Protein AF-A0A2G2WH75-F1 (afdb_monomer_lite)

Sequence (164 aa):
MMIRQSYKLQPLWSIFVRTGEESFNLSLHLDVAAERGIVAISTGFPKLHSVLYFCRKMTNTILVTIERNRPNMIRFCVCLVEPQSPDYLTHGPLDAGFDAVVHHCKGLRQLSLSGLLTDFVFYYIRAHAKSLEMLFVYRGFHRVLSLEIRDCSFNAKAGDDAVS

InterPro domains:
  IPR032675 Leucine-rich repeat domain superfamily [G3DSA:3.80.10.10] (23-164)

Structure (mmCIF, N/CA/C/O backbone):
data_AF-A0A2G2WH75-F1
#
_entry.id   AF-A0A2G2WH75-F1
#
loop_
_atom_site.group_PDB
_atom_site.id
_atom_site.type_symbol
_atom_site.label_atom_id
_atom_site.label_alt_id
_atom_site.label_comp_id
_atom_site.label_asym_id
_atom_site.label_entity_id
_atom_site.label_seq_id
_atom_site.pdbx_PDB_ins_code
_atom_site.Cartn_x
_atom_site.Cartn_y
_atom_site.Cartn_z
_atom_site.occupancy
_atom_site.B_iso_or_equiv
_atom_site.auth_seq_id
_atom_site.auth_comp_id
_atom_site.auth_asym_id
_atom_site.auth_atom_id
_atom_site.pdbx_PDB_model_num
ATOM 1 N N . MET A 1 1 ? 6.724 18.229 22.569 1.00 24.83 1 MET A N 1
ATOM 2 C CA . MET A 1 1 ? 8.118 17.754 22.433 1.00 24.83 1 MET A CA 1
ATOM 3 C C . MET A 1 1 ? 8.169 16.793 21.254 1.00 24.83 1 MET A C 1
ATOM 5 O O . MET A 1 1 ? 7.719 15.663 21.361 1.00 24.83 1 MET A O 1
ATOM 9 N N . MET A 1 2 ? 8.557 17.303 20.084 1.00 26.50 2 MET A N 1
ATOM 10 C CA . MET A 1 2 ? 8.527 16.576 18.815 1.00 26.50 2 MET A CA 1
ATOM 11 C C . MET A 1 2 ? 9.808 15.744 18.729 1.00 26.50 2 MET A C 1
ATOM 13 O O . MET A 1 2 ? 10.883 16.288 18.484 1.00 26.50 2 MET A O 1
ATOM 17 N N . ILE A 1 3 ? 9.721 14.440 18.993 1.00 24.27 3 ILE A N 1
ATOM 18 C CA . ILE A 1 3 ? 10.846 13.541 18.732 1.00 24.27 3 ILE A CA 1
ATOM 19 C C . ILE A 1 3 ? 10.956 13.434 17.210 1.00 24.27 3 ILE A C 1
ATOM 21 O O . ILE A 1 3 ? 10.262 12.645 16.574 1.00 24.27 3 ILE A O 1
ATOM 25 N N . ARG A 1 4 ? 11.817 14.268 16.613 1.00 28.23 4 ARG A N 1
ATOM 26 C CA . ARG A 1 4 ? 12.405 13.994 15.301 1.00 28.23 4 ARG A CA 1
ATOM 27 C C . ARG A 1 4 ? 13.224 12.720 15.457 1.00 28.23 4 ARG A C 1
ATOM 29 O O . ARG A 1 4 ? 14.400 12.765 15.811 1.00 28.23 4 ARG A O 1
ATOM 36 N N . GLN A 1 5 ? 12.601 11.575 15.212 1.00 29.88 5 GLN A N 1
ATOM 37 C CA . GLN A 1 5 ? 13.351 10.367 14.932 1.00 29.88 5 GLN A CA 1
ATOM 38 C C . GLN A 1 5 ? 13.878 10.541 13.508 1.00 29.88 5 GLN A C 1
ATOM 40 O O . GLN A 1 5 ? 13.219 10.197 12.533 1.00 29.88 5 GLN A O 1
ATOM 45 N N . SER A 1 6 ? 15.046 11.179 13.382 1.00 29.78 6 SER A N 1
ATOM 46 C CA . SER A 1 6 ? 15.843 11.058 12.168 1.00 29.78 6 SER A CA 1
ATOM 47 C C . SER A 1 6 ? 15.982 9.565 11.916 1.00 29.78 6 SER A C 1
ATOM 49 O O . SER A 1 6 ? 16.598 8.868 12.726 1.00 29.78 6 SER A O 1
ATOM 51 N N . TYR A 1 7 ? 15.366 9.066 10.846 1.00 40.84 7 TYR A N 1
ATOM 52 C CA . TYR A 1 7 ? 15.549 7.704 10.365 1.00 40.84 7 TYR A CA 1
ATOM 53 C C . TYR A 1 7 ? 17.018 7.570 9.933 1.00 40.84 7 TYR A C 1
ATOM 55 O O . TYR A 1 7 ? 17.351 7.663 8.756 1.00 40.84 7 TYR A O 1
ATOM 63 N N . LYS A 1 8 ? 17.932 7.439 10.905 1.00 35.31 8 LYS A N 1
ATOM 64 C CA . LYS A 1 8 ? 19.303 6.969 10.699 1.00 35.31 8 LYS A CA 1
ATOM 65 C C . LYS A 1 8 ? 19.144 5.683 9.910 1.00 35.31 8 LYS A C 1
ATOM 67 O O . LYS A 1 8 ? 18.525 4.775 10.460 1.00 35.31 8 LYS A O 1
ATOM 72 N N . LEU A 1 9 ? 19.616 5.686 8.657 1.00 43.00 9 LEU A N 1
ATOM 73 C CA . LEU A 1 9 ? 19.608 4.589 7.682 1.00 43.00 9 LEU A CA 1
ATOM 74 C C . LEU A 1 9 ? 19.424 3.237 8.381 1.00 43.00 9 LEU A C 1
ATOM 76 O O . LEU A 1 9 ? 20.381 2.635 8.865 1.00 43.00 9 LEU A O 1
ATOM 80 N N . GLN A 1 10 ? 18.161 2.840 8.538 1.00 48.09 10 GLN A N 1
ATOM 81 C CA . GLN A 1 10 ? 17.806 1.558 9.128 1.00 48.09 10 GLN A CA 1
ATOM 82 C C . GLN A 1 10 ? 18.170 0.481 8.097 1.00 48.09 10 GLN A C 1
ATOM 84 O O . GLN A 1 10 ? 18.169 0.778 6.897 1.00 48.09 10 GLN A O 1
ATOM 89 N N . PRO A 1 11 ? 18.502 -0.748 8.520 1.00 48.62 11 PRO A N 1
ATOM 90 C CA . PRO A 1 11 ? 18.756 -1.831 7.579 1.00 48.62 11 PRO A CA 1
ATOM 91 C C . PRO A 1 11 ? 17.596 -1.942 6.574 1.00 48.62 11 PRO A C 1
ATOM 93 O O . PRO A 1 11 ? 16.430 -1.870 6.956 1.00 48.62 11 PRO A O 1
ATOM 96 N N . LEU A 1 12 ? 17.923 -2.098 5.286 1.00 51.75 12 LEU A N 1
ATOM 97 C CA . LEU A 1 12 ? 17.012 -2.019 4.126 1.00 51.75 12 LEU A CA 1
ATOM 98 C C . LEU A 1 12 ? 15.879 -3.078 4.106 1.00 51.75 12 LEU A C 1
ATOM 100 O O . LEU A 1 12 ? 15.162 -3.184 3.114 1.00 51.75 12 LEU A O 1
ATOM 104 N N . TRP A 1 13 ? 15.712 -3.852 5.184 1.00 50.34 13 TRP A N 1
ATOM 105 C CA . TRP A 1 13 ? 14.821 -5.012 5.306 1.00 50.34 13 TRP A CA 1
ATOM 106 C C . TRP A 1 13 ? 13.996 -5.019 6.610 1.00 50.34 13 TRP A C 1
ATOM 108 O O . TRP A 1 13 ? 13.568 -6.073 7.082 1.00 50.34 13 TRP A O 1
ATOM 118 N N . SER A 1 14 ? 13.799 -3.862 7.246 1.00 55.09 14 SER A N 1
ATOM 119 C CA . SER A 1 14 ? 12.999 -3.767 8.474 1.00 55.09 14 SER A CA 1
ATOM 120 C C . SER A 1 14 ? 11.521 -3.494 8.182 1.00 55.09 14 SER A C 1
ATOM 122 O O . SER A 1 14 ? 11.178 -2.571 7.442 1.00 55.09 14 SER A O 1
ATOM 124 N N . ILE A 1 15 ? 10.639 -4.264 8.822 1.00 61.22 15 ILE A N 1
ATOM 125 C CA . ILE A 1 15 ? 9.210 -3.968 8.936 1.00 61.22 15 ILE A CA 1
ATOM 126 C C . ILE A 1 15 ? 8.961 -3.412 10.331 1.00 61.22 15 ILE A C 1
ATOM 128 O O . ILE A 1 15 ? 9.254 -4.061 11.334 1.00 61.22 15 ILE A O 1
ATOM 132 N N . PHE A 1 16 ? 8.376 -2.226 10.399 1.00 61.06 16 PHE A N 1
ATOM 133 C CA . PHE A 1 16 ? 7.865 -1.684 11.647 1.00 61.06 16 PHE A CA 1
ATOM 134 C C . PHE A 1 16 ? 6.356 -1.898 11.675 1.00 61.06 16 PHE A C 1
ATOM 136 O O . PHE A 1 16 ? 5.599 -1.292 10.912 1.00 61.06 16 PHE A O 1
ATOM 143 N N . VAL A 1 17 ? 5.932 -2.788 12.562 1.00 59.31 17 VAL A N 1
ATOM 144 C CA . VAL A 1 17 ? 4.533 -3.119 12.809 1.00 59.31 17 VAL A CA 1
ATOM 145 C C . VAL A 1 17 ? 4.127 -2.462 14.115 1.00 59.31 17 VAL A C 1
ATOM 147 O O . VAL A 1 17 ? 4.789 -2.655 15.127 1.00 59.31 17 VAL A O 1
ATOM 150 N N . ARG A 1 18 ? 3.035 -1.697 14.127 1.00 54.59 18 ARG A N 1
ATOM 151 C CA . ARG A 1 18 ? 2.467 -1.197 15.384 1.00 54.59 18 ARG A CA 1
ATOM 152 C C . ARG A 1 18 ? 1.019 -1.652 15.528 1.00 54.59 18 ARG A C 1
ATOM 154 O O . ARG A 1 18 ? 0.199 -1.393 14.645 1.00 54.59 18 ARG A O 1
ATOM 161 N N . THR A 1 19 ? 0.728 -2.314 16.645 1.00 55.34 19 THR A N 1
ATOM 162 C CA . THR A 1 19 ? -0.602 -2.800 17.037 1.00 55.34 19 THR A CA 1
ATOM 163 C C . THR A 1 19 ? -0.952 -2.196 18.400 1.00 55.34 19 THR A C 1
ATOM 165 O O . THR A 1 19 ? -0.445 -2.630 19.430 1.00 55.34 19 THR A O 1
ATOM 168 N N . GLY A 1 20 ? -1.793 -1.164 18.430 1.00 58.53 20 GLY A N 1
ATOM 169 C CA . GLY A 1 20 ? -2.074 -0.385 19.639 1.00 58.53 20 GLY A CA 1
ATOM 170 C C . GLY A 1 20 ? -0.863 0.431 20.112 1.00 58.53 20 GLY A C 1
ATOM 171 O O . GLY A 1 20 ? -0.249 1.179 19.338 1.00 58.53 20 GLY A O 1
ATOM 172 N N . GLU A 1 21 ? -0.517 0.304 21.394 1.00 52.03 21 GLU A N 1
ATOM 173 C CA . GLU A 1 21 ? 0.670 0.950 21.973 1.00 52.03 21 GLU A CA 1
ATOM 174 C C . GLU A 1 21 ? 1.973 0.200 21.672 1.00 52.03 21 GLU A C 1
ATOM 176 O O . GLU A 1 21 ? 3.040 0.810 21.686 1.00 52.03 21 GLU A O 1
ATOM 181 N N . GLU A 1 22 ? 1.890 -1.078 21.305 1.00 45.56 22 GLU A N 1
ATOM 182 C CA . GLU A 1 22 ? 3.051 -1.924 21.045 1.00 45.56 22 GLU A CA 1
ATOM 183 C C . GLU A 1 22 ? 3.578 -1.726 19.622 1.00 45.56 22 GLU A C 1
ATOM 185 O O . GLU A 1 22 ? 2.831 -1.771 18.638 1.00 45.56 22 GLU A O 1
ATOM 190 N N . SER A 1 23 ? 4.890 -1.516 19.509 1.00 54.62 23 SER A N 1
ATOM 191 C CA . SER A 1 23 ? 5.614 -1.478 18.240 1.00 54.62 23 SER A CA 1
ATOM 192 C C . SER A 1 23 ? 6.615 -2.623 18.163 1.00 54.62 23 SER A C 1
ATOM 194 O O . SER A 1 23 ? 7.510 -2.721 18.999 1.00 54.62 23 SER A O 1
ATOM 196 N N . PHE A 1 24 ? 6.512 -3.430 17.117 1.00 55.41 24 PHE A N 1
ATOM 197 C CA . PHE A 1 24 ? 7.442 -4.493 16.784 1.00 55.41 24 PHE A CA 1
ATOM 198 C C . PHE A 1 24 ? 8.324 -4.036 15.623 1.00 55.41 24 PHE A C 1
ATOM 200 O O . PHE A 1 24 ? 7.826 -3.606 14.580 1.00 55.41 24 PHE A O 1
ATOM 207 N N . ASN A 1 25 ? 9.640 -4.142 15.792 1.00 48.16 25 ASN A N 1
ATOM 208 C CA . ASN A 1 25 ? 10.570 -4.120 14.672 1.00 48.16 25 ASN A CA 1
ATOM 209 C C . ASN A 1 25 ? 10.844 -5.573 14.282 1.00 48.16 25 ASN A C 1
ATOM 211 O O . ASN A 1 25 ? 11.456 -6.325 15.037 1.00 48.16 25 ASN A O 1
ATOM 215 N N . LEU A 1 26 ? 10.343 -5.967 13.119 1.00 53.81 26 LEU A N 1
ATOM 216 C CA . LEU A 1 26 ? 10.620 -7.255 12.509 1.00 53.81 26 LEU A CA 1
ATOM 217 C C . LEU A 1 26 ? 11.669 -7.024 11.421 1.00 53.81 26 LEU A C 1
ATOM 219 O O . LEU A 1 26 ? 11.356 -6.537 10.336 1.00 53.81 26 LEU A O 1
ATOM 223 N N . SER A 1 27 ? 12.924 -7.364 11.710 1.00 47.88 27 SER A N 1
ATOM 224 C CA . SER A 1 27 ? 13.974 -7.429 10.690 1.00 47.88 27 SER A CA 1
ATOM 225 C C . SER A 1 27 ? 13.833 -8.756 9.943 1.00 47.88 27 SER A C 1
ATOM 227 O O . SER A 1 27 ? 14.215 -9.806 10.457 1.00 47.88 27 SER A O 1
ATOM 229 N N . LEU A 1 28 ? 13.228 -8.728 8.754 1.00 49.22 28 LEU A N 1
ATOM 230 C CA . LEU A 1 28 ? 13.032 -9.919 7.927 1.00 49.22 28 LEU A CA 1
ATOM 231 C C . LEU A 1 28 ? 14.209 -10.051 6.958 1.00 49.22 28 LEU A C 1
ATOM 233 O O . LEU A 1 28 ? 14.301 -9.341 5.962 1.00 49.22 28 LEU A O 1
ATOM 237 N N . HIS A 1 29 ? 15.125 -10.971 7.255 1.00 39.12 29 HIS A N 1
ATOM 238 C CA . HIS A 1 29 ? 16.243 -11.302 6.377 1.00 39.12 29 HIS A CA 1
ATOM 239 C C . HIS A 1 29 ? 15.801 -12.399 5.394 1.00 39.12 29 HIS A C 1
ATOM 241 O O . HIS A 1 29 ? 15.835 -13.566 5.759 1.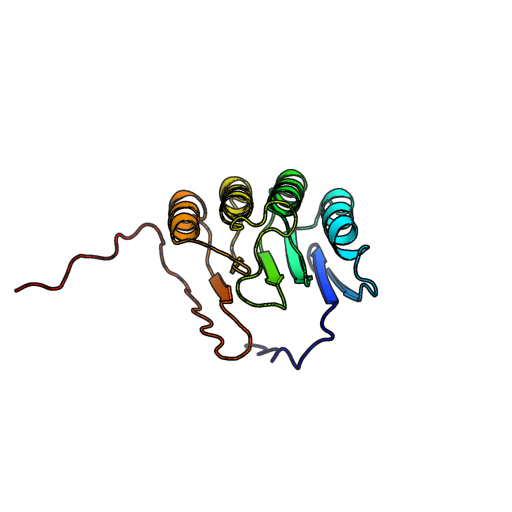00 39.12 29 HIS A O 1
ATOM 247 N N . LEU A 1 30 ? 15.294 -12.026 4.210 1.00 38.66 30 LEU A N 1
ATOM 248 C CA . LEU A 1 30 ? 15.510 -12.682 2.901 1.00 38.66 30 LEU A CA 1
ATOM 249 C C . LEU A 1 30 ? 14.496 -12.184 1.853 1.00 38.66 30 LEU A C 1
ATOM 251 O O . LEU A 1 30 ? 13.277 -12.236 2.044 1.00 38.66 30 LEU A O 1
ATOM 255 N N . ASP A 1 31 ? 15.025 -11.791 0.695 1.00 50.06 31 ASP A N 1
ATOM 256 C CA . ASP A 1 31 ? 14.273 -11.655 -0.552 1.00 50.06 31 ASP A CA 1
ATOM 257 C C . ASP A 1 31 ? 13.581 -13.010 -0.872 1.00 50.06 31 ASP A C 1
ATOM 259 O O . ASP A 1 31 ? 14.169 -14.067 -0.662 1.00 50.06 31 ASP A O 1
ATOM 263 N N . VAL A 1 32 ? 12.319 -12.977 -1.331 1.00 41.12 32 VAL A N 1
ATOM 264 C CA . VAL A 1 32 ? 11.298 -14.066 -1.426 1.00 41.12 32 VAL A CA 1
ATOM 265 C C . VAL A 1 32 ? 10.382 -14.214 -0.194 1.00 41.12 32 VAL A C 1
ATOM 267 O O . VAL A 1 32 ? 9.176 -14.401 -0.361 1.00 41.12 32 VAL A O 1
ATOM 270 N N . ALA A 1 33 ? 10.876 -14.046 1.037 1.00 51.31 33 ALA A N 1
ATOM 271 C CA . ALA A 1 33 ? 10.039 -14.133 2.248 1.00 51.31 33 ALA A CA 1
ATOM 272 C C . ALA A 1 33 ? 9.244 -12.844 2.539 1.00 51.31 33 ALA A C 1
ATOM 274 O O . ALA A 1 33 ? 8.292 -12.856 3.318 1.00 51.31 33 ALA A O 1
ATOM 275 N N . ALA A 1 34 ? 9.617 -11.734 1.904 1.00 59.56 34 ALA A N 1
ATOM 276 C CA . ALA A 1 34 ? 9.116 -10.406 2.238 1.00 59.56 34 ALA A CA 1
ATOM 277 C C . ALA A 1 34 ? 7.636 -10.197 1.828 1.00 59.56 34 ALA A C 1
ATOM 279 O O . ALA A 1 34 ? 6.838 -9.717 2.633 1.00 59.56 34 ALA A O 1
ATOM 280 N N . GLU A 1 35 ? 7.247 -10.646 0.629 1.00 65.12 35 GLU A N 1
ATOM 281 C CA . GLU A 1 35 ? 5.876 -10.519 0.100 1.00 65.12 35 GLU A CA 1
ATOM 282 C C . GLU A 1 35 ? 4.868 -11.350 0.893 1.00 65.12 35 GLU A C 1
ATOM 284 O O . GLU A 1 35 ? 3.844 -10.850 1.359 1.00 65.12 35 GLU A O 1
ATOM 289 N N . ARG A 1 36 ? 5.197 -12.631 1.107 1.00 73.38 36 ARG A N 1
ATOM 290 C CA . ARG A 1 36 ? 4.406 -13.509 1.974 1.00 73.38 36 ARG A CA 1
ATOM 291 C C . ARG A 1 36 ? 4.429 -13.019 3.415 1.00 73.38 36 ARG A C 1
ATOM 293 O O . ARG A 1 36 ? 3.433 -13.178 4.106 1.00 73.38 36 ARG A O 1
ATOM 300 N N . GLY A 1 37 ? 5.529 -12.406 3.849 1.00 80.56 37 GLY A N 1
ATOM 301 C CA . GLY A 1 37 ? 5.697 -11.856 5.188 1.00 80.56 37 GLY A CA 1
ATOM 302 C C . GLY A 1 37 ? 4.663 -10.783 5.501 1.00 80.56 37 GLY A C 1
ATOM 303 O O . GLY A 1 37 ? 3.906 -10.934 6.457 1.00 80.56 37 GLY A O 1
ATOM 304 N N . ILE A 1 38 ? 4.565 -9.733 4.681 1.00 84.75 38 ILE A N 1
ATOM 305 C CA . ILE A 1 38 ? 3.599 -8.656 4.942 1.00 84.75 38 ILE A CA 1
ATOM 306 C C . ILE A 1 38 ? 2.145 -9.125 4.795 1.00 84.75 38 ILE A C 1
ATOM 308 O O . ILE A 1 38 ? 1.296 -8.736 5.599 1.00 84.75 38 ILE A O 1
ATOM 312 N N . VAL A 1 39 ? 1.860 -10.023 3.845 1.00 89.56 39 VAL A N 1
ATOM 313 C CA . VAL A 1 39 ? 0.529 -10.633 3.717 1.00 89.56 39 VAL A CA 1
ATOM 314 C C . VAL A 1 39 ? 0.198 -11.460 4.960 1.00 89.56 39 VAL A C 1
ATOM 316 O O . VAL A 1 39 ? -0.850 -11.244 5.562 1.00 89.56 39 VAL A O 1
ATOM 319 N N . ALA A 1 40 ? 1.097 -12.334 5.414 1.00 88.19 40 ALA A N 1
ATOM 320 C CA . ALA A 1 40 ? 0.895 -13.148 6.611 1.00 88.19 40 ALA A CA 1
ATOM 321 C C . ALA A 1 40 ? 0.707 -12.291 7.872 1.00 88.19 40 ALA A C 1
ATOM 323 O O . ALA A 1 40 ? -0.170 -12.588 8.681 1.00 88.19 40 ALA A O 1
ATOM 324 N N . ILE A 1 41 ? 1.464 -11.196 8.012 1.00 87.06 41 ILE A N 1
ATOM 325 C CA . ILE A 1 41 ? 1.281 -10.223 9.098 1.00 87.06 41 ILE A CA 1
ATOM 326 C C . ILE A 1 41 ? -0.111 -9.583 9.005 1.00 87.06 41 ILE A C 1
ATOM 328 O O . ILE A 1 41 ? -0.838 -9.525 9.997 1.00 87.06 41 ILE A O 1
ATOM 332 N N . SER A 1 42 ? -0.521 -9.139 7.814 1.00 90.19 42 SER A N 1
ATOM 333 C CA . SER A 1 42 ? -1.848 -8.547 7.628 1.00 90.19 42 SER A CA 1
ATOM 334 C C . SER A 1 42 ? -2.972 -9.529 7.966 1.00 90.19 42 SER A C 1
ATOM 336 O O . SER A 1 42 ? -3.964 -9.113 8.549 1.00 90.19 42 SER A O 1
ATOM 338 N N . THR A 1 43 ? -2.804 -10.827 7.699 1.00 90.69 43 THR A N 1
ATOM 339 C CA . THR A 1 43 ? -3.774 -11.864 8.069 1.00 90.69 43 THR A CA 1
ATOM 340 C C . THR A 1 43 ? -3.770 -12.123 9.579 1.00 90.69 43 THR A C 1
ATOM 342 O O . THR A 1 43 ? -4.818 -12.051 10.224 1.00 90.69 43 THR A O 1
ATOM 345 N N . GLY A 1 44 ? -2.593 -12.384 10.157 1.00 88.06 44 GLY A N 1
ATOM 346 C CA . GLY A 1 44 ? -2.433 -12.907 11.517 1.00 88.06 44 GLY A CA 1
ATOM 347 C C . GLY A 1 44 ? -2.647 -11.899 12.649 1.00 88.06 44 GLY A C 1
ATOM 348 O O . GLY A 1 44 ? -2.948 -12.307 13.767 1.00 88.06 44 GLY A O 1
ATOM 349 N N . PHE A 1 45 ? -2.537 -10.593 12.384 1.00 85.75 45 PHE A N 1
ATOM 350 C CA . PHE A 1 45 ? -2.639 -9.557 13.419 1.00 85.75 45 PHE A CA 1
ATOM 351 C C . PHE A 1 45 ? -3.927 -8.725 13.259 1.00 85.75 45 PHE A C 1
ATOM 353 O O . PHE A 1 45 ? -3.918 -7.729 12.535 1.00 85.75 45 PHE A O 1
ATOM 360 N N . PRO A 1 46 ? -5.056 -9.074 13.916 1.00 85.94 46 PRO A N 1
ATOM 361 C CA . PRO A 1 46 ? -6.345 -8.366 13.772 1.00 85.94 46 PRO A CA 1
ATOM 362 C C . PRO A 1 46 ? -6.313 -6.914 14.254 1.00 85.94 46 PRO A C 1
ATOM 364 O O . PRO A 1 46 ? -7.089 -6.085 13.791 1.00 85.94 46 PRO A O 1
ATOM 367 N N . LYS A 1 47 ? -5.381 -6.583 15.153 1.00 84.88 47 LYS A N 1
ATOM 368 C CA . LYS A 1 47 ? -5.168 -5.220 15.659 1.00 84.88 47 LYS A CA 1
ATOM 369 C C . LYS A 1 47 ? -4.133 -4.429 14.850 1.00 84.88 47 LYS A C 1
ATOM 371 O O . LYS A 1 47 ? -3.722 -3.355 15.283 1.00 84.88 47 LYS A O 1
ATOM 376 N N . LEU A 1 48 ? -3.680 -4.945 13.704 1.00 86.38 48 LEU A N 1
ATOM 377 C CA . LEU A 1 48 ? -2.770 -4.218 12.825 1.00 86.38 48 LEU A CA 1
ATOM 378 C C . LEU A 1 48 ? -3.482 -3.018 12.211 1.00 86.38 48 LEU A C 1
ATOM 380 O O . LEU A 1 48 ? -4.447 -3.175 11.473 1.00 86.38 48 LEU A O 1
ATOM 384 N N . HIS A 1 49 ? -2.972 -1.828 12.506 1.00 89.12 49 HIS A N 1
ATOM 385 C CA . HIS A 1 49 ? -3.497 -0.576 11.962 1.00 89.12 49 HIS A CA 1
ATOM 386 C C . HIS A 1 49 ? -2.382 0.392 11.538 1.00 89.12 49 HIS A C 1
ATOM 388 O O . HIS A 1 49 ? -2.647 1.543 11.191 1.00 89.12 49 HIS A O 1
ATOM 394 N N . SER A 1 50 ? -1.116 -0.015 11.632 1.00 88.44 50 SER A N 1
ATOM 395 C CA . SER A 1 50 ? 0.027 0.829 11.299 1.00 88.44 50 SER A CA 1
ATOM 396 C C . SER A 1 50 ? 1.177 -0.021 10.773 1.00 88.44 50 SER A C 1
ATOM 398 O O . SER A 1 50 ? 1.710 -0.859 11.502 1.00 88.44 50 SER A O 1
ATOM 400 N N . VAL A 1 51 ? 1.590 0.256 9.539 1.00 86.44 51 VAL A N 1
ATOM 401 C CA . VAL A 1 51 ? 2.682 -0.430 8.843 1.00 86.44 51 VAL A CA 1
ATOM 402 C C . VAL A 1 51 ? 3.655 0.596 8.270 1.00 86.44 51 VAL A C 1
ATOM 404 O O . VAL A 1 51 ? 3.238 1.538 7.598 1.00 86.44 51 VAL A O 1
ATOM 407 N N . LEU A 1 52 ? 4.949 0.383 8.512 1.00 84.81 52 LEU A N 1
ATOM 408 C CA . LEU A 1 52 ? 6.041 0.955 7.726 1.00 84.81 52 LEU A CA 1
ATOM 409 C C . LEU A 1 52 ? 6.903 -0.196 7.201 1.00 84.81 52 LEU A C 1
ATOM 411 O O . LEU A 1 52 ? 7.474 -0.953 7.988 1.00 84.81 52 LEU A O 1
ATOM 415 N N . TYR A 1 53 ? 6.975 -0.332 5.881 1.00 82.19 53 TYR A N 1
ATOM 416 C CA . TYR A 1 53 ? 7.568 -1.484 5.216 1.00 82.19 53 TYR A CA 1
ATOM 417 C C . TYR A 1 53 ? 8.533 -1.070 4.107 1.00 82.19 53 TYR A C 1
ATOM 419 O O . TYR A 1 53 ? 8.133 -0.431 3.135 1.00 82.19 53 TYR A O 1
ATOM 427 N N . PHE A 1 54 ? 9.798 -1.469 4.240 1.00 79.38 54 PHE A N 1
ATOM 428 C CA . PHE A 1 54 ? 10.813 -1.304 3.201 1.00 79.38 54 PHE A CA 1
ATOM 429 C C . PHE A 1 54 ? 10.956 -2.601 2.406 1.00 79.38 54 PHE A C 1
ATOM 431 O O . PHE A 1 54 ? 11.118 -3.675 2.986 1.00 79.38 54 PHE A O 1
ATOM 438 N N . CYS A 1 55 ? 10.885 -2.510 1.079 1.00 81.75 55 CYS A N 1
ATOM 439 C CA . CYS A 1 55 ? 10.957 -3.677 0.200 1.00 81.75 55 CYS A CA 1
ATOM 440 C C . CYS A 1 55 ? 11.605 -3.349 -1.146 1.00 81.75 55 CYS A C 1
ATOM 442 O O . CYS A 1 55 ? 11.722 -2.192 -1.532 1.00 81.75 55 CYS A O 1
ATOM 444 N N . ARG A 1 56 ? 12.047 -4.373 -1.880 1.00 83.62 56 ARG A N 1
ATOM 445 C CA . ARG A 1 56 ? 12.587 -4.215 -3.245 1.00 83.62 56 ARG A CA 1
ATOM 446 C C . ARG A 1 56 ? 11.547 -4.452 -4.336 1.00 83.62 56 ARG A C 1
ATOM 448 O O . ARG A 1 56 ? 11.726 -3.987 -5.453 1.00 83.62 56 ARG A O 1
ATOM 455 N N . LYS A 1 57 ? 10.496 -5.207 -4.025 1.00 87.44 57 LYS A N 1
ATOM 456 C CA . LYS A 1 57 ? 9.465 -5.652 -4.964 1.00 87.44 57 LYS A CA 1
ATOM 457 C C . LYS A 1 57 ? 8.096 -5.503 -4.323 1.00 87.44 57 LYS A C 1
ATOM 459 O O . LYS A 1 57 ? 7.957 -5.722 -3.122 1.00 87.44 57 LYS A O 1
ATOM 464 N N . MET A 1 58 ? 7.109 -5.156 -5.139 1.00 91.12 58 MET A N 1
ATOM 465 C CA . MET A 1 58 ? 5.712 -5.037 -4.738 1.00 91.12 58 MET A CA 1
ATOM 466 C C . MET A 1 58 ? 4.802 -5.368 -5.923 1.00 91.12 58 MET A C 1
ATOM 468 O O . MET A 1 58 ? 5.211 -5.215 -7.074 1.00 91.12 58 MET A O 1
ATOM 472 N N . THR A 1 59 ? 3.576 -5.809 -5.645 1.00 94.25 59 THR A N 1
ATOM 473 C CA . THR A 1 59 ? 2.516 -5.977 -6.653 1.00 94.25 59 THR A CA 1
ATOM 474 C C . THR A 1 59 ? 1.236 -5.296 -6.205 1.00 94.25 59 THR A C 1
ATOM 476 O O . THR A 1 59 ? 0.977 -5.152 -5.004 1.00 94.25 59 THR A O 1
ATOM 479 N N . ASN A 1 60 ? 0.393 -4.956 -7.176 1.00 96.44 60 ASN A N 1
ATOM 480 C CA . ASN A 1 60 ? -0.974 -4.521 -6.927 1.00 96.44 60 ASN A CA 1
ATOM 481 C C . ASN A 1 60 ? -1.748 -5.580 -6.124 1.00 96.44 60 ASN A C 1
ATOM 483 O O . ASN A 1 60 ? -2.446 -5.238 -5.178 1.00 96.44 60 ASN A O 1
ATOM 487 N N . THR A 1 61 ? -1.560 -6.871 -6.419 1.00 95.94 61 THR A N 1
ATOM 488 C CA . THR A 1 61 ? -2.233 -7.974 -5.711 1.00 95.94 61 THR A CA 1
ATOM 489 C C . THR A 1 61 ? -1.885 -8.029 -4.223 1.00 95.94 61 THR A C 1
ATOM 491 O O . THR A 1 61 ? -2.761 -8.292 -3.403 1.00 95.94 61 THR A O 1
ATOM 494 N N . ILE A 1 62 ? -0.627 -7.770 -3.847 1.00 93.62 62 ILE A N 1
ATOM 495 C CA . ILE A 1 62 ? -0.223 -7.730 -2.433 1.00 93.62 62 ILE A CA 1
ATOM 496 C C . ILE A 1 62 ? -0.885 -6.548 -1.728 1.00 93.62 62 ILE A C 1
ATOM 498 O O . ILE A 1 62 ? -1.436 -6.730 -0.643 1.00 93.62 62 ILE A O 1
ATOM 502 N N . LEU A 1 63 ? -0.876 -5.364 -2.351 1.00 95.00 63 LEU A N 1
ATOM 503 C CA . LEU A 1 63 ? -1.571 -4.186 -1.825 1.00 95.00 63 LEU A CA 1
ATOM 504 C C . LEU A 1 63 ? -3.063 -4.473 -1.607 1.00 95.00 63 LEU A C 1
ATOM 506 O O . LEU A 1 63 ? -3.538 -4.194 -0.512 1.00 95.00 63 LEU A O 1
ATOM 510 N N . VAL A 1 64 ? -3.710 -5.121 -2.593 1.00 95.94 64 VAL A N 1
ATOM 511 C CA . VAL A 1 64 ? -5.121 -5.579 -2.605 1.00 95.94 64 VAL A CA 1
ATOM 512 C C . VAL A 1 64 ? -5.410 -6.745 -1.638 1.00 95.94 64 VAL A C 1
ATOM 514 O O . VAL A 1 64 ? -6.553 -7.115 -1.362 1.00 95.94 64 VAL A O 1
ATOM 517 N N . THR A 1 65 ? -4.379 -7.389 -1.109 1.00 95.12 65 THR A N 1
ATOM 518 C CA . THR A 1 65 ? -4.567 -8.409 -0.075 1.00 95.12 65 THR A CA 1
ATOM 519 C C . THR A 1 65 ? -4.480 -7.784 1.314 1.00 95.12 65 THR A C 1
ATOM 521 O O . THR A 1 65 ? -5.238 -8.153 2.212 1.00 95.12 65 THR A O 1
ATOM 524 N N . ILE A 1 66 ? -3.564 -6.832 1.509 1.00 92.31 66 ILE A N 1
ATOM 525 C CA . ILE A 1 66 ? -3.316 -6.220 2.816 1.00 92.31 66 ILE A CA 1
ATOM 526 C C . ILE A 1 66 ? -4.501 -5.363 3.273 1.00 92.31 66 ILE A C 1
ATOM 528 O O . ILE A 1 66 ? -4.893 -5.464 4.436 1.00 92.31 66 ILE A O 1
ATOM 532 N N . GLU A 1 67 ? -5.081 -4.540 2.401 1.00 93.44 67 GLU A N 1
ATOM 533 C CA . GLU A 1 67 ? -6.256 -3.718 2.722 1.00 93.44 67 GLU A CA 1
ATOM 534 C C . GLU A 1 67 ? -7.498 -4.576 2.983 1.00 93.44 67 GLU A C 1
ATOM 536 O O . GLU A 1 67 ? -8.240 -4.297 3.922 1.00 93.44 67 GLU A O 1
ATOM 541 N N . ARG A 1 68 ? -7.705 -5.659 2.219 1.00 94.81 68 ARG A N 1
ATOM 542 C CA . ARG A 1 68 ? -8.813 -6.604 2.443 1.00 94.81 68 ARG A CA 1
ATOM 543 C C . ARG A 1 68 ? -8.695 -7.279 3.789 1.00 94.81 68 ARG A C 1
ATOM 545 O O . ARG A 1 68 ? -9.682 -7.414 4.509 1.00 94.81 68 ARG A O 1
ATOM 552 N N . ASN A 1 69 ? -7.479 -7.688 4.136 1.00 94.62 69 ASN A N 1
ATOM 553 C CA . ASN A 1 69 ? -7.219 -8.249 5.444 1.00 94.62 69 ASN A CA 1
ATOM 554 C C . ASN A 1 69 ? -7.462 -7.190 6.523 1.00 94.62 69 ASN A C 1
ATOM 556 O O . ASN A 1 69 ? -8.124 -7.492 7.519 1.00 94.62 69 ASN A O 1
ATOM 560 N N . ARG A 1 70 ? -6.957 -5.962 6.338 1.00 94.00 70 ARG A N 1
ATOM 561 C CA . ARG A 1 70 ? -6.927 -4.883 7.341 1.00 94.00 70 ARG A CA 1
ATOM 562 C C . ARG A 1 70 ? -7.539 -3.568 6.815 1.00 94.00 70 ARG A C 1
ATOM 564 O O . ARG A 1 70 ? -6.806 -2.605 6.581 1.00 94.00 70 ARG A O 1
ATOM 571 N N . PRO A 1 71 ? -8.879 -3.465 6.733 1.00 93.81 71 PRO A N 1
ATOM 572 C CA . PRO A 1 71 ? -9.561 -2.228 6.328 1.00 93.81 71 PRO A CA 1
ATOM 573 C C . PRO A 1 71 ? -9.500 -1.125 7.403 1.00 93.81 71 PRO A C 1
ATOM 575 O O . PRO A 1 71 ? -9.833 0.030 7.155 1.00 93.81 71 PRO A O 1
ATOM 578 N N . ASN A 1 72 ? -9.060 -1.461 8.618 1.00 91.62 72 ASN A N 1
ATOM 579 C CA . ASN A 1 72 ? -8.879 -0.550 9.750 1.00 91.62 72 ASN A CA 1
ATOM 580 C C . ASN A 1 72 ? -7.497 0.137 9.772 1.00 91.62 72 ASN A C 1
ATOM 582 O O . ASN A 1 72 ? -7.073 0.632 10.819 1.00 91.62 72 ASN A O 1
ATOM 586 N N . MET A 1 73 ? -6.768 0.142 8.653 1.00 92.81 73 MET A N 1
ATOM 587 C CA . MET A 1 73 ? -5.437 0.739 8.573 1.00 92.81 73 MET A CA 1
ATOM 588 C C . MET A 1 73 ? -5.489 2.260 8.783 1.00 92.81 73 MET A C 1
ATOM 590 O O . MET A 1 73 ? -6.224 2.971 8.103 1.00 92.81 73 MET A O 1
ATOM 594 N N . ILE A 1 74 ? -4.668 2.761 9.709 1.00 92.50 74 ILE A N 1
ATOM 595 C CA . ILE A 1 74 ? -4.502 4.192 10.015 1.00 92.50 74 ILE A CA 1
ATOM 596 C C . ILE A 1 74 ? -3.224 4.731 9.369 1.00 92.50 74 ILE A C 1
ATOM 598 O O . ILE A 1 74 ? -3.203 5.857 8.878 1.00 92.50 74 ILE A O 1
ATOM 602 N N . ARG A 1 75 ? -2.144 3.942 9.360 1.00 90.25 75 ARG A N 1
ATOM 603 C CA . ARG A 1 75 ? -0.885 4.306 8.699 1.00 90.25 75 ARG A CA 1
ATOM 604 C C . ARG A 1 75 ? -0.440 3.195 7.772 1.00 90.25 75 ARG A C 1
ATOM 606 O O . ARG A 1 75 ? -0.224 2.074 8.228 1.00 90.25 75 ARG A O 1
ATOM 613 N N . PHE A 1 76 ? -0.277 3.520 6.502 1.00 92.00 76 PHE A N 1
ATOM 614 C CA . PHE A 1 76 ? 0.161 2.578 5.492 1.00 92.00 76 PHE A CA 1
ATOM 615 C C . PHE A 1 76 ? 1.322 3.168 4.707 1.00 92.00 76 PHE A C 1
ATOM 617 O O . PHE A 1 76 ? 1.131 3.901 3.740 1.00 92.00 76 PHE A O 1
ATOM 624 N N . CYS A 1 77 ? 2.539 2.865 5.144 1.00 88.56 77 CYS A N 1
ATOM 625 C CA . CYS A 1 77 ? 3.739 3.344 4.485 1.00 88.56 77 CYS A CA 1
ATOM 626 C C . CYS A 1 77 ? 4.517 2.169 3.888 1.00 88.56 77 CYS A C 1
ATOM 628 O O . CYS A 1 77 ? 5.143 1.400 4.614 1.00 88.56 77 CYS A O 1
ATOM 630 N N . VAL A 1 78 ? 4.482 2.030 2.564 1.00 86.38 78 VAL A N 1
ATOM 631 C CA . VAL A 1 78 ? 5.348 1.113 1.816 1.00 86.38 78 VAL A CA 1
ATOM 632 C C . VAL A 1 78 ? 6.376 1.933 1.041 1.00 86.38 78 VAL A C 1
ATOM 634 O O . VAL A 1 78 ? 6.024 2.875 0.324 1.00 86.38 78 VAL A O 1
ATOM 637 N N . CYS A 1 79 ? 7.646 1.567 1.193 1.00 84.69 79 CYS A N 1
ATOM 638 C CA . CYS A 1 79 ? 8.792 2.225 0.583 1.00 84.69 79 CYS A CA 1
ATOM 639 C C . CYS A 1 79 ? 9.571 1.213 -0.262 1.00 84.69 79 CYS A C 1
ATOM 641 O O . CYS A 1 79 ? 10.331 0.401 0.274 1.00 84.69 79 CYS A O 1
ATOM 643 N N . LEU A 1 80 ? 9.391 1.270 -1.583 1.00 83.94 80 LEU A N 1
ATOM 644 C CA . LEU A 1 80 ? 10.246 0.542 -2.512 1.00 83.94 80 LEU A CA 1
ATOM 645 C C . LEU A 1 80 ? 11.641 1.178 -2.531 1.00 83.94 80 LEU A C 1
ATOM 647 O O . LEU A 1 80 ? 11.781 2.389 -2.711 1.00 83.94 80 LEU A O 1
ATOM 651 N N . VAL A 1 81 ? 12.666 0.350 -2.323 1.00 80.56 81 VAL A N 1
ATOM 652 C CA . VAL A 1 81 ? 14.078 0.767 -2.303 1.00 80.56 81 VAL A CA 1
ATOM 653 C C . VAL A 1 81 ? 14.501 1.294 -3.671 1.00 80.56 81 VAL A C 1
ATOM 655 O O . VAL A 1 81 ? 15.162 2.327 -3.754 1.00 80.56 81 VAL A O 1
ATOM 658 N N . GLU A 1 82 ? 14.094 0.598 -4.732 1.00 82.81 82 GLU A N 1
ATOM 659 C CA . GLU A 1 82 ? 14.418 0.969 -6.103 1.00 82.81 82 GLU A CA 1
ATOM 660 C C . GLU A 1 82 ? 13.373 1.975 -6.639 1.00 82.81 82 GLU A C 1
ATOM 662 O O . GLU A 1 82 ? 12.172 1.663 -6.673 1.00 82.81 82 GLU A O 1
ATOM 667 N N . PRO A 1 83 ? 13.786 3.194 -7.036 1.00 82.69 83 PRO A N 1
ATOM 668 C CA . PRO A 1 83 ? 12.877 4.233 -7.513 1.00 82.69 83 PRO A CA 1
ATOM 669 C C . PRO A 1 83 ? 12.089 3.799 -8.749 1.00 82.69 83 PRO A C 1
ATOM 671 O O . PRO A 1 83 ? 12.628 3.134 -9.623 1.00 82.69 83 PRO A O 1
ATOM 674 N N . GLN A 1 84 ? 10.827 4.230 -8.857 1.00 86.31 84 GLN A N 1
ATOM 675 C CA . GLN A 1 84 ? 9.977 3.960 -10.030 1.00 86.31 84 GLN A CA 1
ATOM 676 C C . GLN A 1 84 ? 9.862 2.469 -10.401 1.00 86.31 84 GLN A C 1
ATOM 678 O O . GLN A 1 84 ? 9.569 2.134 -11.545 1.00 86.31 84 GLN A O 1
ATOM 683 N N . SER A 1 85 ? 10.060 1.570 -9.433 1.00 90.19 85 SER A N 1
ATOM 684 C CA . SER A 1 85 ? 9.900 0.133 -9.651 1.00 90.19 85 SER A CA 1
ATOM 685 C C . SER A 1 85 ? 8.451 -0.208 -9.994 1.00 90.19 85 SER A C 1
ATOM 687 O O . SER A 1 85 ? 7.564 0.114 -9.195 1.00 90.19 85 SER A O 1
ATOM 689 N N . PRO A 1 86 ? 8.187 -0.857 -11.138 1.00 94.50 86 PRO A N 1
ATOM 690 C CA . PRO A 1 86 ? 6.845 -1.294 -11.481 1.00 94.50 86 PRO A CA 1
ATOM 691 C C . PRO A 1 86 ? 6.375 -2.423 -10.565 1.00 94.50 86 PRO A C 1
ATOM 693 O O . PRO A 1 86 ? 7.152 -3.014 -9.808 1.00 94.50 86 PRO A O 1
ATOM 696 N N . ASP A 1 87 ? 5.096 -2.759 -10.689 1.00 95.50 87 ASP A N 1
ATOM 697 C CA . ASP A 1 87 ? 4.602 -4.064 -10.276 1.00 95.50 87 ASP A CA 1
ATOM 698 C C . ASP A 1 87 ? 5.502 -5.145 -10.890 1.0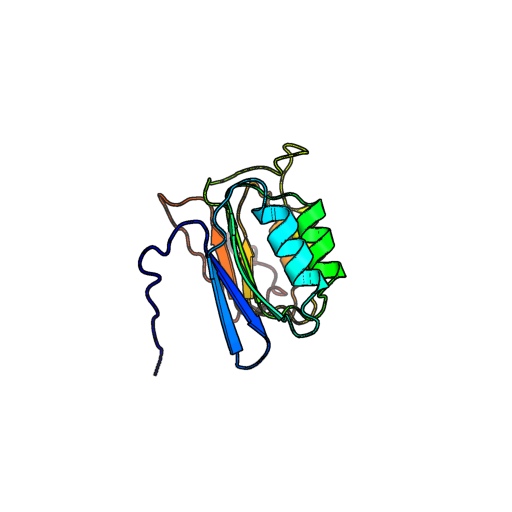0 95.50 87 ASP A C 1
ATOM 700 O O . ASP A 1 87 ? 5.639 -5.234 -12.110 1.00 95.50 87 ASP A O 1
ATOM 704 N N . TYR A 1 88 ? 6.167 -5.943 -10.057 1.00 92.88 88 TYR A N 1
ATOM 705 C CA . TYR A 1 88 ? 7.214 -6.835 -10.562 1.00 92.88 88 TYR A CA 1
ATOM 706 C C . TYR A 1 88 ? 6.664 -8.031 -11.361 1.00 92.88 88 TYR A C 1
ATOM 708 O O . TYR A 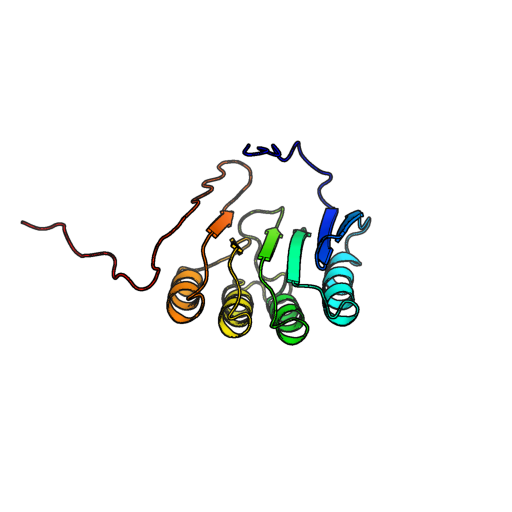1 88 ? 7.450 -8.707 -12.025 1.00 92.88 88 TYR A O 1
ATOM 716 N N . LEU A 1 89 ? 5.354 -8.311 -11.277 1.00 93.88 89 LEU A N 1
ATOM 717 C CA . LEU A 1 89 ? 4.693 -9.383 -12.026 1.00 93.88 89 LEU A CA 1
ATOM 718 C C . LEU A 1 89 ? 4.079 -8.869 -13.325 1.00 93.88 89 LEU A C 1
ATOM 720 O O . LEU A 1 89 ? 4.212 -9.510 -14.362 1.00 93.88 89 LEU A O 1
ATOM 724 N N . THR A 1 90 ? 3.374 -7.739 -13.268 1.00 96.25 90 THR A N 1
ATOM 725 C CA . THR A 1 90 ? 2.665 -7.196 -14.441 1.00 96.25 90 THR A CA 1
ATOM 726 C C . THR A 1 90 ? 3.501 -6.197 -15.233 1.00 96.25 90 THR A C 1
ATOM 728 O O . THR A 1 90 ? 3.137 -5.854 -16.353 1.00 96.25 90 THR A O 1
ATOM 731 N N . HIS A 1 91 ? 4.601 -5.711 -14.653 1.00 95.69 91 HIS A N 1
ATOM 732 C CA . HIS A 1 91 ? 5.433 -4.618 -15.163 1.00 95.69 91 HIS A CA 1
ATOM 733 C C . HIS A 1 91 ? 4.685 -3.287 -15.356 1.00 95.69 91 HIS A C 1
ATOM 735 O O . HIS A 1 91 ? 5.233 -2.344 -15.925 1.00 95.69 91 HIS A O 1
ATOM 741 N N . GLY A 1 92 ? 3.450 -3.196 -14.856 1.00 96.50 92 GLY A N 1
ATOM 742 C CA . GLY A 1 92 ? 2.630 -1.994 -14.871 1.00 96.50 92 GLY A CA 1
ATOM 743 C C . GLY A 1 92 ? 2.836 -1.119 -13.634 1.00 96.50 92 GLY A C 1
ATOM 744 O O . GLY A 1 92 ? 3.642 -1.432 -12.751 1.00 96.50 92 GLY A O 1
ATOM 745 N N . PRO A 1 93 ? 2.106 -0.002 -13.551 1.00 96.69 93 PRO A N 1
ATOM 746 C CA . PRO A 1 93 ? 2.184 0.878 -12.405 1.00 96.69 93 PRO A CA 1
ATOM 747 C C . PRO A 1 93 ? 1.377 0.320 -11.213 1.00 96.69 93 PRO A C 1
ATOM 749 O O . PRO A 1 93 ? 0.525 -0.561 -11.363 1.00 96.69 93 PRO A O 1
ATOM 752 N N . LEU A 1 94 ? 1.660 0.818 -10.009 1.00 96.25 94 LEU A N 1
ATOM 753 C CA . LEU A 1 94 ? 1.049 0.366 -8.748 1.00 96.25 94 LEU A CA 1
ATOM 754 C C . LEU A 1 94 ? -0.247 1.120 -8.382 1.00 96.25 94 LEU A C 1
ATOM 756 O O . LEU A 1 94 ? -0.767 0.963 -7.275 1.00 96.25 94 LEU A O 1
ATOM 760 N N . ASP A 1 95 ? -0.775 1.947 -9.291 1.00 96.56 95 ASP A N 1
ATOM 761 C CA . ASP A 1 95 ? -1.945 2.800 -9.061 1.00 96.56 95 ASP A CA 1
ATOM 762 C C . ASP A 1 95 ? -3.166 2.015 -8.564 1.00 96.56 95 ASP A C 1
ATOM 764 O O . ASP A 1 95 ? -3.812 2.453 -7.620 1.00 96.56 95 ASP A O 1
ATOM 768 N N . ALA A 1 96 ? -3.459 0.846 -9.144 1.00 97.12 96 ALA A N 1
ATOM 769 C CA . ALA A 1 96 ? -4.633 0.043 -8.784 1.00 97.12 96 ALA A CA 1
ATOM 770 C C . ALA A 1 96 ? -4.553 -0.523 -7.355 1.00 97.12 96 ALA A C 1
ATOM 772 O O . ALA A 1 96 ? -5.553 -0.619 -6.646 1.00 97.12 96 ALA A O 1
ATOM 773 N N . GLY A 1 97 ? -3.354 -0.889 -6.910 1.00 96.56 97 GLY A N 1
ATOM 774 C CA . GLY A 1 97 ? -3.114 -1.361 -5.556 1.00 96.56 97 GLY A CA 1
ATOM 775 C C . GLY A 1 97 ? -3.265 -0.235 -4.542 1.00 96.56 97 GLY A C 1
ATOM 776 O O . GLY A 1 97 ? -3.902 -0.419 -3.507 1.00 96.56 97 GLY A O 1
ATOM 777 N N . PHE A 1 98 ? -2.727 0.950 -4.844 1.00 96.62 98 PHE A N 1
ATOM 778 C CA . PHE A 1 98 ? -2.911 2.114 -3.979 1.00 96.62 98 PHE A CA 1
ATOM 779 C C . PHE A 1 98 ? -4.352 2.625 -3.977 1.00 96.62 98 PHE A C 1
ATOM 781 O O . PHE A 1 98 ? -4.826 3.006 -2.908 1.00 96.62 98 PHE A O 1
ATOM 788 N N . ASP A 1 99 ? -5.056 2.575 -5.112 1.00 96.94 99 ASP A N 1
ATOM 789 C CA . ASP A 1 99 ? -6.496 2.835 -5.196 1.00 96.94 99 ASP A CA 1
ATOM 790 C C . ASP A 1 99 ? -7.258 1.938 -4.224 1.00 96.94 99 ASP A C 1
ATOM 792 O O . ASP A 1 99 ? -7.952 2.433 -3.341 1.00 96.94 99 ASP A O 1
ATOM 796 N N . ALA A 1 100 ? -7.037 0.622 -4.288 1.00 96.94 100 ALA A N 1
ATOM 797 C CA . ALA A 1 100 ? -7.687 -0.318 -3.386 1.00 96.94 100 ALA A CA 1
ATOM 798 C C . ALA A 1 100 ? -7.441 0.032 -1.909 1.00 96.94 100 ALA A C 1
ATOM 800 O O . ALA A 1 100 ? -8.395 0.066 -1.125 1.00 96.94 100 ALA A O 1
ATOM 801 N N . VAL A 1 101 ? -6.199 0.373 -1.542 1.00 96.31 101 VAL A N 1
ATOM 802 C CA . VAL A 1 101 ? -5.847 0.799 -0.178 1.00 96.31 101 VAL A CA 1
ATOM 803 C C . VAL A 1 101 ? -6.643 2.034 0.243 1.00 96.31 101 VAL A C 1
ATOM 805 O O . VAL A 1 101 ? -7.297 1.999 1.285 1.00 96.31 101 VAL A O 1
ATOM 808 N N . VAL A 1 102 ? -6.629 3.121 -0.537 1.00 96.06 102 VAL A N 1
ATOM 809 C CA . VAL A 1 102 ? -7.355 4.352 -0.163 1.00 96.06 102 VAL A CA 1
ATOM 810 C C . VAL A 1 102 ? -8.870 4.190 -0.254 1.00 96.06 102 VAL A C 1
ATOM 812 O O . VAL A 1 102 ? -9.618 4.854 0.467 1.00 96.06 102 VAL A O 1
ATOM 815 N N . HIS A 1 103 ? -9.337 3.284 -1.109 1.00 95.62 103 HIS A N 1
ATOM 816 C CA . HIS A 1 103 ? -10.740 2.956 -1.260 1.00 95.62 103 HIS A CA 1
ATOM 817 C C . HIS A 1 103 ? -11.280 2.209 -0.040 1.00 95.62 103 HIS A C 1
ATOM 819 O O . HIS A 1 103 ? -12.360 2.553 0.433 1.00 95.62 103 HIS A O 1
ATOM 825 N N . HIS A 1 104 ? -10.560 1.233 0.511 1.00 95.06 104 HIS A N 1
ATOM 826 C CA . HIS A 1 104 ? -11.082 0.397 1.599 1.00 95.06 104 HIS A CA 1
ATOM 827 C C . HIS A 1 104 ? -10.673 0.890 2.992 1.00 95.06 104 HIS A C 1
ATOM 829 O O . HIS A 1 104 ? -11.476 0.824 3.925 1.00 95.06 104 HIS A O 1
ATOM 835 N N . CYS A 1 105 ? -9.473 1.455 3.146 1.00 95.19 105 CYS A N 1
ATOM 836 C CA . CYS A 1 105 ? -8.976 1.954 4.428 1.00 95.19 105 CYS A CA 1
ATOM 837 C C . CYS A 1 105 ? -9.490 3.373 4.712 1.00 95.19 105 CYS A C 1
ATOM 839 O O . CYS A 1 105 ? -8.748 4.351 4.649 1.00 95.19 105 CYS A O 1
ATOM 841 N N . LYS A 1 106 ? -10.778 3.514 5.047 1.00 93.00 106 LYS A N 1
ATOM 842 C CA . LYS A 1 106 ? -11.413 4.835 5.244 1.00 93.00 106 LYS A CA 1
ATOM 843 C C . LYS A 1 106 ? -10.834 5.650 6.407 1.00 93.00 106 LYS A C 1
ATOM 845 O O . LYS A 1 106 ? -10.941 6.870 6.397 1.00 93.00 106 LYS A O 1
ATOM 850 N N . GLY A 1 107 ? -10.220 4.989 7.389 1.00 92.56 107 GLY A N 1
ATOM 851 C CA . GLY A 1 107 ? -9.553 5.625 8.531 1.00 92.56 107 GLY A CA 1
ATOM 852 C C . GLY A 1 107 ? -8.083 5.990 8.296 1.00 92.56 107 GLY A C 1
ATOM 853 O O . GLY A 1 107 ? -7.395 6.339 9.258 1.00 92.56 107 GLY A O 1
ATOM 854 N N . LEU A 1 108 ? -7.585 5.873 7.061 1.00 94.06 108 LEU A N 1
ATOM 855 C CA . LEU A 1 108 ? -6.183 6.100 6.727 1.00 94.06 108 LEU A CA 1
ATOM 856 C C . LEU A 1 108 ? -5.802 7.574 6.914 1.00 94.06 108 LEU A C 1
ATOM 858 O O . LEU A 1 108 ? -6.341 8.451 6.244 1.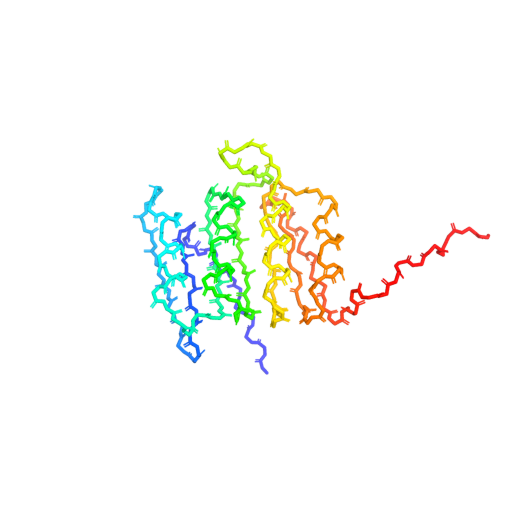00 94.06 108 LEU A O 1
ATOM 862 N N . ARG A 1 109 ? -4.838 7.824 7.805 1.00 91.19 109 ARG A N 1
ATOM 863 C CA . ARG A 1 109 ? -4.305 9.152 8.146 1.00 91.19 109 ARG A CA 1
ATOM 864 C C . ARG A 1 109 ? -2.924 9.410 7.569 1.00 91.19 109 ARG A C 1
ATOM 866 O O . ARG A 1 109 ? -2.607 10.555 7.274 1.00 91.19 109 ARG A O 1
ATOM 873 N N . GLN A 1 110 ? -2.100 8.374 7.406 1.00 90.62 110 GLN A N 1
ATOM 874 C CA . GLN A 1 110 ? -0.768 8.515 6.809 1.00 90.62 110 GLN A CA 1
ATOM 875 C C . GLN A 1 110 ? -0.547 7.482 5.709 1.00 90.62 110 GLN A C 1
ATOM 877 O O . GLN A 1 110 ? -0.770 6.290 5.932 1.00 90.62 110 GLN A O 1
ATOM 882 N N . LEU A 1 111 ? -0.082 7.940 4.549 1.00 92.31 111 LEU A N 1
ATOM 883 C CA . LEU A 1 111 ? 0.181 7.116 3.372 1.00 92.31 111 LEU A CA 1
ATOM 884 C C . LEU A 1 111 ? 1.547 7.465 2.783 1.00 92.31 111 LEU A C 1
ATOM 886 O O . LEU A 1 111 ? 1.851 8.646 2.613 1.00 92.31 111 LEU A O 1
ATOM 890 N N . SER A 1 112 ? 2.339 6.456 2.414 1.00 90.31 112 SER A N 1
ATOM 891 C CA . SER A 1 112 ? 3.469 6.658 1.505 1.00 90.31 112 SER A CA 1
ATOM 892 C C . SER A 1 112 ? 3.258 5.997 0.154 1.00 90.31 112 SER A C 1
ATOM 894 O O . SER A 1 112 ? 2.926 4.817 0.068 1.00 90.31 112 SER A O 1
ATOM 896 N N . LEU A 1 113 ? 3.529 6.759 -0.897 1.00 90.75 113 LEU A N 1
ATOM 897 C CA . LEU A 1 113 ? 3.540 6.315 -2.279 1.00 90.75 113 LEU A CA 1
ATOM 898 C C . LEU A 1 113 ? 4.974 6.033 -2.720 1.00 90.75 113 LEU A C 1
ATOM 900 O O . LEU A 1 113 ? 5.857 6.875 -2.548 1.00 90.75 113 LEU A O 1
ATOM 904 N N . SER A 1 114 ? 5.207 4.863 -3.305 1.00 89.44 114 SER A N 1
ATOM 905 C CA . SER A 1 114 ? 6.489 4.486 -3.904 1.00 89.44 114 SER A CA 1
ATOM 906 C C . SER A 1 114 ? 6.277 3.496 -5.055 1.00 89.44 114 SER A C 1
ATOM 908 O O . SER A 1 114 ? 5.196 2.927 -5.196 1.00 89.44 114 SER A O 1
ATOM 910 N N . GLY A 1 115 ? 7.307 3.308 -5.884 1.00 90.81 115 GLY A N 1
ATOM 911 C CA . GLY A 1 115 ? 7.232 2.519 -7.118 1.00 90.81 115 GLY A CA 1
ATOM 912 C C . GLY A 1 115 ? 6.815 3.341 -8.343 1.00 90.81 115 GLY A C 1
ATOM 913 O O . GLY A 1 115 ? 6.844 4.574 -8.317 1.00 90.81 115 GLY A O 1
ATOM 914 N N . LEU A 1 116 ? 6.501 2.656 -9.443 1.00 93.69 116 LEU A N 1
ATOM 915 C CA . LEU A 1 116 ? 5.994 3.261 -10.672 1.00 93.69 116 LEU A CA 1
ATOM 916 C C . LEU A 1 116 ? 4.536 3.665 -10.456 1.00 93.69 116 LEU A C 1
ATOM 918 O O . LEU A 1 116 ? 3.690 2.809 -10.205 1.00 93.69 116 LEU A O 1
ATOM 922 N N . LEU A 1 117 ? 4.257 4.960 -10.556 1.00 93.12 117 LEU A N 1
ATOM 923 C CA . LEU A 1 117 ? 2.931 5.535 -10.357 1.00 93.12 117 LEU A CA 1
ATOM 924 C C . LEU A 1 117 ? 2.639 6.543 -11.459 1.00 93.12 117 LEU A C 1
ATOM 926 O O . LEU A 1 117 ? 3.547 7.245 -11.916 1.00 93.12 117 LEU A O 1
ATOM 930 N N . THR A 1 118 ? 1.375 6.626 -11.850 1.00 93.56 118 THR A N 1
ATOM 931 C CA . THR A 1 118 ? 0.875 7.661 -12.757 1.00 93.56 118 THR A CA 1
ATOM 932 C C . THR A 1 118 ? 0.125 8.741 -11.983 1.00 93.56 118 THR A C 1
ATOM 934 O O . THR A 1 118 ? -0.085 8.629 -10.775 1.00 93.56 118 THR A O 1
ATOM 937 N N . ASP A 1 119 ? -0.328 9.786 -12.673 1.00 90.44 119 ASP A N 1
ATOM 938 C CA . ASP A 1 119 ? -1.131 10.835 -12.040 1.00 90.44 119 ASP A CA 1
ATOM 939 C C . ASP A 1 119 ? -2.509 10.330 -11.561 1.00 90.44 119 ASP A C 1
ATOM 941 O O . ASP A 1 119 ? -3.139 10.965 -10.709 1.00 90.44 119 ASP A O 1
ATOM 945 N N . PHE A 1 120 ? -2.966 9.157 -12.028 1.00 93.88 120 PHE A N 1
ATOM 946 C CA . PHE A 1 120 ? -4.218 8.548 -11.571 1.00 93.88 120 PHE A CA 1
ATOM 947 C C . PHE A 1 120 ? -4.211 8.237 -10.072 1.00 93.88 120 PHE A C 1
ATOM 949 O O . PHE A 1 120 ? -5.248 8.388 -9.424 1.00 93.88 120 PHE A O 1
ATOM 956 N N . VAL A 1 121 ? -3.061 7.903 -9.477 1.00 93.69 121 VAL A N 1
ATOM 957 C CA . VAL A 1 121 ? -2.974 7.672 -8.026 1.00 93.69 121 VAL A CA 1
ATOM 958 C C . VAL A 1 121 ? -3.464 8.876 -7.214 1.00 93.69 121 VAL A C 1
ATOM 960 O O . VAL A 1 121 ? -4.155 8.714 -6.207 1.00 93.69 121 VAL A O 1
ATOM 963 N N . PHE A 1 122 ? -3.187 10.100 -7.674 1.00 90.38 122 PHE A N 1
ATOM 96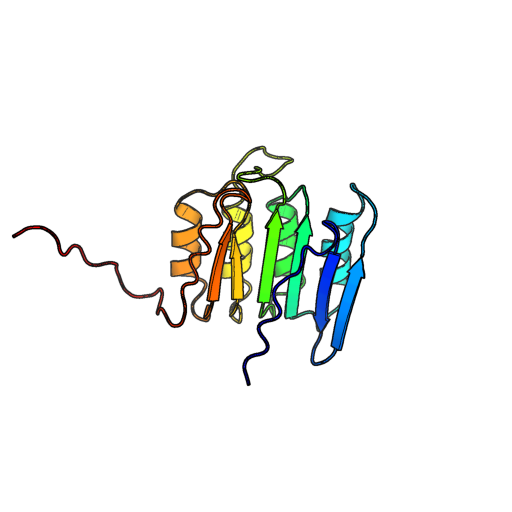4 C CA . PHE A 1 122 ? -3.637 11.316 -6.997 1.00 90.38 122 PHE A CA 1
ATOM 965 C C . PHE A 1 122 ? -5.138 11.546 -7.171 1.00 90.38 122 PHE A C 1
ATOM 967 O O . PHE A 1 122 ? -5.787 12.057 -6.254 1.00 90.38 122 PHE A O 1
ATOM 974 N N . TYR A 1 123 ? -5.713 11.120 -8.300 1.00 92.81 123 TYR A N 1
ATOM 975 C CA . TYR A 1 123 ? -7.162 11.105 -8.484 1.00 92.81 123 TYR A CA 1
ATOM 976 C C . TYR A 1 123 ? -7.838 10.168 -7.473 1.00 92.81 123 TYR A C 1
ATOM 978 O O . TYR A 1 123 ? -8.788 10.582 -6.807 1.00 92.81 123 TYR A O 1
ATOM 986 N N . TYR A 1 124 ? -7.310 8.955 -7.277 1.00 94.81 124 TYR A N 1
ATOM 987 C CA . TYR A 1 124 ? -7.848 7.999 -6.303 1.00 94.81 124 TYR A CA 1
ATOM 988 C C . TYR A 1 124 ? -7.718 8.492 -4.860 1.00 94.81 124 TYR A C 1
ATOM 990 O O . TYR A 1 124 ? -8.682 8.438 -4.093 1.00 94.81 124 TYR A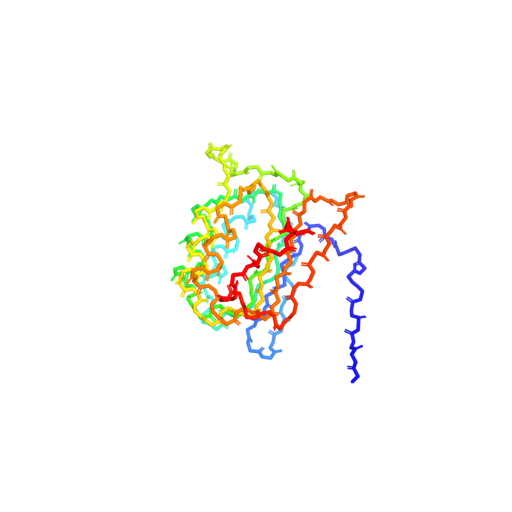 O 1
ATOM 998 N N . ILE A 1 125 ? -6.565 9.063 -4.496 1.00 91.94 125 ILE A N 1
ATOM 999 C CA . ILE A 1 125 ? -6.358 9.685 -3.178 1.00 91.94 125 ILE A CA 1
ATOM 1000 C C . ILE A 1 125 ? -7.397 10.778 -2.944 1.00 91.94 125 ILE A C 1
ATOM 1002 O O . ILE A 1 125 ? -8.090 10.773 -1.926 1.00 91.94 125 ILE A O 1
ATOM 1006 N N . ARG A 1 126 ? -7.571 11.679 -3.912 1.00 89.62 126 ARG A N 1
ATOM 1007 C CA . ARG A 1 126 ? -8.577 12.739 -3.841 1.00 89.62 126 ARG A CA 1
ATOM 1008 C C . ARG A 1 126 ? -9.994 12.184 -3.709 1.00 89.62 126 ARG A C 1
ATOM 1010 O O . ARG A 1 126 ? -10.799 12.717 -2.938 1.00 89.62 126 ARG A O 1
ATOM 1017 N N . ALA A 1 127 ? -10.322 11.134 -4.453 1.00 92.00 127 ALA A N 1
ATOM 1018 C CA . ALA A 1 127 ? -11.645 10.526 -4.443 1.00 92.00 127 ALA A CA 1
ATOM 1019 C C . ALA A 1 127 ? -11.954 9.831 -3.106 1.00 92.00 127 ALA A C 1
ATOM 1021 O O . ALA A 1 127 ? -13.067 9.970 -2.592 1.00 92.00 127 ALA A O 1
ATOM 1022 N N . HIS A 1 128 ? -10.982 9.130 -2.517 1.00 94.00 128 HIS A N 1
ATOM 1023 C CA . HIS A 1 128 ? -11.251 8.148 -1.464 1.00 94.00 128 HIS A CA 1
ATOM 1024 C C . HIS A 1 128 ? -10.587 8.427 -0.107 1.00 94.00 128 HIS A C 1
ATOM 1026 O O . HIS A 1 128 ? -11.188 8.106 0.920 1.00 94.00 128 HIS A O 1
ATOM 1032 N N . ALA A 1 129 ? -9.421 9.076 -0.061 1.00 91.19 129 ALA A N 1
ATOM 1033 C CA . ALA A 1 129 ? -8.625 9.264 1.157 1.00 91.19 129 ALA A CA 1
ATOM 1034 C C . ALA A 1 129 ? -9.048 10.514 1.960 1.00 91.19 129 ALA A C 1
ATOM 1036 O O . ALA A 1 129 ? -8.259 11.424 2.208 1.00 91.19 129 ALA A O 1
ATOM 1037 N N . LYS A 1 130 ? -10.323 10.588 2.367 1.00 89.69 130 LYS A N 1
ATOM 1038 C CA . LYS A 1 130 ? -10.904 11.788 3.010 1.00 89.69 130 LYS A CA 1
ATOM 1039 C C . LYS A 1 130 ? -10.328 12.120 4.389 1.00 89.69 130 LYS A C 1
ATOM 1041 O O . LYS A 1 130 ? -10.426 13.266 4.813 1.00 89.69 130 LYS A O 1
ATOM 1046 N N . SER A 1 131 ? -9.755 11.135 5.073 1.00 90.69 131 SER A N 1
ATOM 1047 C CA . SER A 1 131 ? -9.153 11.283 6.404 1.00 90.69 131 SER A CA 1
ATOM 1048 C C . SER A 1 131 ? -7.626 11.365 6.371 1.00 90.69 131 SER A C 1
ATOM 1050 O O . SER A 1 131 ? -6.997 11.284 7.424 1.00 90.69 131 SER A O 1
ATOM 1052 N N . LEU A 1 132 ? -7.028 11.503 5.182 1.00 89.50 132 LEU A N 1
ATOM 1053 C CA . LEU A 1 132 ? -5.581 11.532 5.028 1.00 89.50 132 LEU A CA 1
ATOM 1054 C C . LEU A 1 132 ? -5.015 12.862 5.537 1.00 89.50 132 LEU A C 1
ATOM 1056 O O . LEU A 1 132 ? -5.306 13.922 4.992 1.00 89.50 132 LEU A O 1
ATOM 1060 N N . GLU A 1 133 ? -4.190 12.786 6.575 1.00 87.94 133 GLU A N 1
ATOM 1061 C CA . GLU A 1 133 ? -3.531 13.928 7.217 1.00 87.94 133 GLU A CA 1
ATOM 1062 C C . GLU A 1 133 ? -2.111 14.134 6.680 1.00 87.94 133 GLU A C 1
ATOM 1064 O O . GLU A 1 133 ? -1.587 15.243 6.725 1.00 87.94 133 GLU A O 1
ATOM 1069 N N . MET A 1 134 ? -1.471 13.058 6.209 1.00 84.94 134 MET A N 1
ATOM 1070 C CA . MET A 1 134 ? -0.078 13.063 5.782 1.00 84.94 134 MET A CA 1
ATOM 1071 C C . MET A 1 134 ? 0.124 12.148 4.576 1.00 84.94 134 MET A C 1
ATOM 1073 O O . MET A 1 134 ? -0.116 10.939 4.637 1.00 84.94 134 MET A O 1
ATOM 1077 N N . LEU A 1 135 ? 0.607 12.730 3.485 1.00 87.38 135 LEU A N 1
ATOM 1078 C CA . LEU A 1 135 ? 1.015 12.007 2.287 1.00 87.38 135 LEU A CA 1
ATOM 1079 C C . LEU A 1 135 ? 2.524 12.154 2.104 1.00 87.38 135 LEU A C 1
ATOM 1081 O O . LEU A 1 135 ? 3.038 13.267 2.154 1.00 87.38 135 LEU A O 1
ATOM 1085 N N . PHE A 1 136 ? 3.213 11.041 1.866 1.00 84.69 136 PHE A N 1
ATOM 1086 C CA . PHE A 1 136 ? 4.617 11.005 1.465 1.00 84.69 136 PHE A CA 1
ATOM 1087 C C . PHE A 1 136 ? 4.725 10.450 0.049 1.00 84.69 136 PHE A C 1
ATOM 1089 O O . PHE A 1 136 ? 4.128 9.420 -0.257 1.00 84.69 136 PHE A O 1
ATOM 1096 N N . VAL A 1 137 ? 5.518 11.084 -0.812 1.00 83.44 137 VAL A N 1
ATOM 1097 C CA . VAL A 1 137 ? 5.740 10.617 -2.188 1.00 83.44 137 VAL A CA 1
ATOM 1098 C C . VAL A 1 137 ? 7.226 10.356 -2.400 1.00 83.44 137 VAL A C 1
ATOM 1100 O O . VAL A 1 137 ? 8.043 11.267 -2.323 1.00 83.44 137 VAL A O 1
ATOM 1103 N N . TYR A 1 138 ? 7.592 9.109 -2.684 1.00 75.75 138 TYR A N 1
ATOM 1104 C CA . TYR A 1 138 ? 8.975 8.696 -2.905 1.00 75.75 138 TYR A CA 1
ATOM 1105 C C . TYR A 1 138 ? 9.215 8.424 -4.393 1.00 75.75 138 TYR A C 1
ATOM 1107 O O . TYR A 1 138 ? 8.821 7.387 -4.919 1.00 75.75 138 TYR A O 1
ATOM 1115 N N . ARG A 1 139 ? 9.909 9.349 -5.073 1.00 65.44 139 ARG A N 1
ATOM 1116 C CA . ARG A 1 139 ? 10.345 9.191 -6.480 1.00 65.44 139 ARG A CA 1
ATOM 1117 C C . ARG A 1 139 ? 11.835 8.859 -6.645 1.00 65.44 139 ARG A C 1
ATOM 1119 O O . ARG A 1 139 ? 12.318 8.812 -7.771 1.00 65.44 139 ARG A O 1
ATOM 1126 N N . GLY A 1 140 ? 12.547 8.602 -5.543 1.00 53.31 140 GLY A N 1
ATOM 1127 C CA . GLY A 1 140 ? 13.890 8.015 -5.535 1.00 53.31 140 GLY A CA 1
ATOM 1128 C C . GLY A 1 140 ? 14.871 8.600 -4.517 1.00 53.31 140 GLY A C 1
ATOM 1129 O O . GLY A 1 140 ? 14.797 9.775 -4.162 1.00 53.31 140 GLY A O 1
ATOM 1130 N N . PHE A 1 141 ? 15.810 7.765 -4.054 1.00 48.84 141 PHE A N 1
ATOM 1131 C CA . PHE A 1 141 ? 16.739 8.063 -2.951 1.00 48.84 141 PHE A CA 1
ATOM 1132 C C . PHE A 1 141 ? 17.752 9.192 -3.231 1.00 48.84 141 PHE A C 1
ATOM 1134 O O . PHE A 1 141 ? 18.297 9.752 -2.284 1.00 48.84 141 PHE A O 1
ATOM 1141 N N . HIS A 1 142 ? 17.982 9.589 -4.490 1.00 42.66 142 HIS A N 1
ATOM 1142 C CA . HIS A 1 142 ? 18.955 10.648 -4.819 1.00 42.66 142 HIS A CA 1
ATOM 1143 C C . HIS A 1 142 ? 18.379 12.071 -4.825 1.00 42.66 142 HIS A C 1
ATOM 1145 O O . HIS A 1 142 ? 19.137 13.039 -4.798 1.00 42.66 142 HIS A O 1
ATOM 1151 N N . ARG A 1 143 ? 17.051 12.217 -4.837 1.00 37.94 143 ARG A N 1
ATOM 1152 C CA . ARG A 1 143 ? 16.339 13.497 -4.711 1.00 37.94 143 ARG A CA 1
ATOM 1153 C C . ARG A 1 143 ? 15.012 13.219 -4.025 1.00 37.94 143 ARG A C 1
ATOM 1155 O O . ARG A 1 143 ? 13.978 13.112 -4.680 1.00 37.94 143 ARG A O 1
ATOM 1162 N N . VAL A 1 144 ? 15.052 13.049 -2.705 1.00 39.91 144 VAL A N 1
ATOM 1163 C CA . VAL A 1 144 ? 13.835 12.912 -1.903 1.00 39.91 144 VAL A CA 1
ATOM 1164 C C . VAL A 1 144 ? 13.075 14.238 -1.975 1.00 39.91 144 VAL A C 1
ATOM 1166 O O . VAL A 1 144 ? 13.277 15.136 -1.165 1.00 39.91 144 VAL A O 1
ATOM 1169 N N . LEU A 1 145 ? 12.187 14.366 -2.960 1.00 41.41 145 LEU A N 1
ATOM 1170 C CA . LEU A 1 145 ? 11.051 15.274 -2.888 1.00 41.41 145 LEU A CA 1
ATOM 1171 C C . LEU A 1 145 ? 10.060 14.637 -1.914 1.00 41.41 145 LEU A C 1
ATOM 1173 O O . LEU A 1 145 ? 9.076 14.037 -2.328 1.00 41.41 145 LEU A O 1
ATOM 1177 N N . SER A 1 146 ? 10.350 14.716 -0.612 1.00 47.66 146 SER A N 1
ATOM 1178 C CA . SER A 1 146 ? 9.342 14.436 0.409 1.00 47.66 146 SER A CA 1
ATOM 1179 C C . SER A 1 146 ? 8.359 15.596 0.371 1.00 47.66 146 SER A C 1
ATOM 1181 O O . SER A 1 146 ? 8.498 16.559 1.122 1.00 47.66 146 SER A O 1
ATOM 1183 N N . LEU A 1 147 ? 7.404 15.538 -0.556 1.00 51.25 147 LEU A N 1
ATOM 1184 C CA . LEU A 1 147 ? 6.259 16.427 -0.519 1.00 51.25 147 LEU A CA 1
ATOM 1185 C C . LEU A 1 147 ? 5.373 15.941 0.620 1.00 51.25 147 LEU A C 1
ATOM 1187 O O . LEU A 1 147 ? 4.604 15.000 0.460 1.00 51.25 147 LEU A O 1
ATOM 1191 N N . GLU A 1 148 ? 5.564 16.550 1.781 1.00 57.16 148 GLU A N 1
ATOM 1192 C CA . GLU A 1 148 ? 4.725 16.332 2.941 1.00 57.16 148 GLU A CA 1
ATOM 1193 C C . GLU A 1 148 ? 3.542 17.294 2.857 1.00 57.16 148 GLU A C 1
ATOM 1195 O O . GLU A 1 148 ? 3.666 18.487 3.128 1.00 57.16 148 GLU A O 1
ATOM 1200 N N . ILE A 1 149 ? 2.394 16.771 2.441 1.00 60.50 149 ILE A N 1
ATOM 1201 C CA . ILE A 1 149 ? 1.146 17.529 2.446 1.00 60.50 149 ILE A CA 1
ATOM 1202 C C . ILE A 1 149 ? 0.485 17.283 3.802 1.00 60.50 149 ILE A C 1
ATOM 1204 O O . ILE A 1 149 ? 0.028 16.169 4.057 1.00 60.50 149 ILE A O 1
ATOM 1208 N N . ARG A 1 150 ? 0.484 18.304 4.670 1.00 52.53 150 ARG A N 1
ATOM 1209 C CA . ARG A 1 150 ? -0.215 18.304 5.964 1.00 52.53 150 ARG A CA 1
ATOM 1210 C C . ARG A 1 150 ? -1.467 19.156 5.887 1.00 52.53 150 ARG A C 1
ATOM 1212 O O . ARG A 1 150 ? -1.448 20.197 5.237 1.00 52.53 150 ARG A O 1
ATOM 1219 N N . ASP A 1 151 ? -2.524 18.720 6.567 1.00 51.00 151 ASP A N 1
ATOM 1220 C CA . ASP A 1 151 ? -3.752 19.497 6.786 1.00 51.00 151 ASP A CA 1
ATOM 1221 C C . ASP A 1 151 ? -4.441 20.002 5.499 1.00 51.00 151 ASP A C 1
ATOM 1223 O O . ASP A 1 151 ? -5.296 20.889 5.540 1.00 51.00 151 ASP A O 1
ATOM 1227 N N . CYS A 1 152 ? -4.116 19.432 4.333 1.00 48.53 152 CYS A N 1
ATOM 1228 C CA . CYS A 1 152 ? -4.832 19.755 3.109 1.00 48.53 152 CYS A CA 1
ATOM 1229 C C . CYS A 1 152 ? -6.143 18.983 3.074 1.00 48.53 152 CYS A C 1
ATOM 1231 O O . CYS A 1 152 ? -6.174 17.755 3.007 1.00 48.53 152 CYS A O 1
ATOM 1233 N N . SER A 1 153 ? -7.249 19.719 3.007 1.00 52.16 153 SER A N 1
ATOM 1234 C CA . SER A 1 153 ? -8.476 19.140 2.487 1.00 52.16 153 SER A CA 1
ATOM 1235 C C . SER A 1 153 ? -8.247 18.823 1.004 1.00 52.16 153 SER A C 1
ATOM 1237 O O . SER A 1 153 ? -8.392 19.675 0.132 1.00 52.16 153 SER A O 1
ATOM 1239 N N . PHE A 1 154 ? -7.915 17.567 0.688 1.00 55.41 154 PHE A N 1
ATOM 1240 C CA . PHE A 1 154 ? -7.769 17.087 -0.699 1.00 55.41 154 PHE A CA 1
ATOM 1241 C C . PHE A 1 154 ? -9.060 17.256 -1.540 1.00 55.41 154 PHE A C 1
ATOM 1243 O O . PHE A 1 154 ? -9.093 16.957 -2.731 1.00 55.41 154 PHE A O 1
ATOM 1250 N N . ASN A 1 155 ? -10.140 17.765 -0.939 1.00 50.16 155 ASN A N 1
ATOM 1251 C CA . ASN A 1 155 ? -11.392 18.129 -1.590 1.00 50.16 155 ASN A CA 1
ATOM 1252 C C . ASN A 1 155 ? -11.328 19.455 -2.377 1.00 50.16 155 ASN A C 1
ATOM 1254 O O . ASN A 1 155 ? -12.143 19.632 -3.284 1.00 50.16 155 ASN A O 1
ATOM 1258 N N . ALA A 1 156 ? -10.384 20.362 -2.097 1.00 48.84 156 ALA A N 1
ATOM 1259 C CA . ALA A 1 156 ? -10.266 21.617 -2.844 1.00 48.84 156 ALA A CA 1
ATOM 1260 C C . ALA A 1 156 ? -9.776 21.364 -4.286 1.00 48.84 156 ALA A C 1
ATOM 1262 O O . ALA A 1 156 ? -8.872 20.562 -4.521 1.00 48.84 156 ALA A O 1
ATOM 1263 N N . LYS A 1 157 ? -10.403 22.007 -5.281 1.00 47.88 157 LYS A N 1
ATOM 1264 C CA . LYS A 1 157 ? -9.837 22.089 -6.639 1.00 47.88 157 LYS A CA 1
ATOM 1265 C C . LYS A 1 157 ? -8.602 22.992 -6.558 1.00 47.88 157 LYS A C 1
ATOM 1267 O O . LYS A 1 157 ? -8.699 24.066 -5.974 1.00 47.88 157 LYS A O 1
ATOM 1272 N N . ALA A 1 158 ? -7.476 22.572 -7.133 1.00 50.66 158 ALA A N 1
ATOM 1273 C CA . ALA A 1 158 ? -6.414 23.516 -7.464 1.00 50.66 158 ALA A CA 1
ATOM 1274 C C . ALA A 1 158 ? -7.018 24.513 -8.466 1.00 50.66 158 ALA A C 1
ATOM 1276 O O . ALA A 1 158 ? -7.533 24.086 -9.499 1.00 50.66 158 ALA A O 1
ATOM 1277 N N . GLY A 1 159 ? -7.101 25.786 -8.083 1.00 41.66 159 GLY A N 1
ATOM 1278 C CA . GLY A 1 159 ? -7.694 26.833 -8.906 1.00 41.66 159 GLY A CA 1
ATOM 1279 C C . GLY A 1 159 ? -6.828 27.125 -10.127 1.00 41.66 159 GLY A C 1
ATOM 1280 O O . GLY A 1 159 ? -5.612 27.267 -10.002 1.00 41.66 159 GLY A O 1
ATOM 1281 N N . ASP A 1 160 ? -7.477 27.216 -11.285 1.00 42.75 160 ASP A N 1
ATOM 1282 C CA . ASP A 1 160 ? -6.991 27.947 -12.453 1.00 42.75 160 ASP A CA 1
ATOM 1283 C C . ASP A 1 160 ? -6.917 29.443 -12.101 1.00 42.75 160 ASP A C 1
ATOM 1285 O O . ASP A 1 160 ? -7.801 30.210 -12.462 1.00 42.75 160 ASP A O 1
ATOM 1289 N N . ASP A 1 161 ? -5.879 29.866 -11.381 1.00 44.50 161 ASP A N 1
ATOM 1290 C CA . ASP A 1 161 ? -5.585 31.287 -11.164 1.00 44.50 161 ASP A CA 1
ATOM 1291 C C . ASP A 1 161 ? -4.230 31.628 -11.792 1.00 44.50 161 ASP A C 1
ATOM 1293 O O . ASP A 1 161 ? -3.242 31.885 -11.106 1.00 44.50 161 ASP A O 1
ATOM 1297 N N . ALA A 1 162 ? -4.177 31.598 -13.124 1.00 43.91 162 ALA A N 1
ATOM 1298 C CA . ALA A 1 162 ? -3.138 32.275 -13.894 1.00 43.91 162 ALA A CA 1
ATOM 1299 C C . ALA A 1 162 ? -3.569 32.468 -15.355 1.00 43.91 162 ALA A C 1
ATOM 1301 O O . ALA A 1 162 ? -3.062 31.764 -16.214 1.00 43.91 162 ALA A O 1
ATOM 1302 N N . VAL A 1 163 ? -4.482 33.411 -15.628 1.00 40.97 163 VAL A N 1
ATOM 1303 C CA . VAL A 1 163 ? -4.376 34.381 -16.743 1.00 40.97 163 VAL A CA 1
ATOM 1304 C C . VAL A 1 163 ? -5.291 35.577 -16.433 1.00 40.97 163 VAL A C 1
ATOM 1306 O O . VAL A 1 163 ? -6.515 35.493 -16.530 1.00 40.97 163 VAL A O 1
ATOM 1309 N N . SER A 1 164 ? -4.690 36.716 -16.102 1.00 36.47 164 SER A N 1
ATOM 1310 C CA . SER A 1 164 ? -5.127 38.054 -16.522 1.00 36.47 164 SER A CA 1
ATOM 1311 C C . SER A 1 164 ? -3.893 38.931 -16.652 1.00 36.47 164 SER A C 1
ATOM 1313 O O . SER A 1 164 ? -3.020 38.822 -15.762 1.00 36.47 164 SER A O 1
#

Radius of gyration: 15.94 Å; chains: 1; bounding box: 31×52×39 Å

Foldseek 3Di:
DDPPPPPPPDPLQWKWWDQPPDIDTDRDPDDVVQLVVLLVCLQVRQSTAAIAGGDQADALVSLLSSCVSPLCHAYEHYEHQAFQADHPPVSHHNLNSLLNNLARNQNHAYYEDGHNDDCVSLVSCLVRNQNHQWYAYDRHDVDRPRPTDGPDRSPDDPDPPDDD

pLDDT: mean 74.5, std 22.01, range [24.27, 97.12]

Organism: Capsicum baccatum (NCBI:txid33114)

Secondary structure (DSSP, 8-state):
-----------TTEEEEEETTEEEEEE---TTHHHHHHHHHHHH-TT--EEEEEES---HHHHHHHHHH-TT-SEEEEEESSTTPPPTTT-S-SHHHHHHHHHH-TT--EEEE-SS--THHHHHHHHH-TT--EEEE-S-TTS-----EES--TTSPPP-----